Protein AF-A0A316FES3-F1 (afdb_monomer_lite)

pLDDT: mean 86.58, std 11.4, range [47.75, 96.62]

Radius of gyration: 15.79 Å; chains: 1; bounding box: 36×33×43 Å

Structure (mmCIF, N/CA/C/O backbone):
data_AF-A0A316FES3-F1
#
_entry.id   AF-A0A316FES3-F1
#
loop_
_atom_site.group_PDB
_atom_site.id
_atom_site.type_symbol
_atom_site.label_atom_id
_atom_site.label_alt_id
_atom_site.label_comp_id
_atom_site.label_asym_id
_atom_site.label_entity_id
_atom_site.label_seq_id
_atom_site.pdbx_PDB_ins_code
_atom_site.Cartn_x
_atom_site.Cartn_y
_atom_site.Cartn_z
_atom_site.occupancy
_atom_site.B_iso_or_equiv
_atom_site.auth_seq_id
_atom_site.auth_comp_id
_atom_site.auth_asym_id
_atom_site.auth_atom_id
_atom_site.pdbx_PDB_model_num
ATOM 1 N N . MET A 1 1 ? -13.849 9.134 1.649 1.00 73.31 1 MET A N 1
ATOM 2 C CA . MET A 1 1 ? -13.604 9.598 0.262 1.00 73.31 1 MET A CA 1
ATOM 3 C C . MET A 1 1 ? -12.477 10.624 0.172 1.00 73.31 1 MET A C 1
ATOM 5 O O . MET A 1 1 ? -11.536 10.356 -0.557 1.00 73.31 1 MET A O 1
ATOM 9 N N . LEU A 1 2 ? -12.491 11.729 0.935 1.00 84.81 2 LEU A N 1
ATOM 10 C CA . LEU A 1 2 ? -11.408 12.736 0.901 1.00 84.81 2 LEU A CA 1
ATOM 11 C C . LEU A 1 2 ? -10.002 12.150 1.148 1.00 84.81 2 LEU A C 1
ATOM 13 O O . LEU A 1 2 ? -9.086 12.429 0.385 1.00 84.81 2 LEU A O 1
ATOM 17 N N . GLN A 1 3 ? -9.851 11.273 2.148 1.00 86.12 3 GLN A N 1
ATOM 18 C CA . GLN A 1 3 ? -8.588 10.566 2.413 1.00 86.12 3 GLN A CA 1
ATOM 19 C C . GLN A 1 3 ? -8.075 9.797 1.187 1.00 86.12 3 GLN A C 1
ATOM 21 O O . GLN A 1 3 ? -6.898 9.885 0.867 1.00 86.12 3 GLN A O 1
ATOM 26 N N . ALA A 1 4 ? -8.950 9.087 0.467 1.00 85.69 4 ALA A N 1
ATOM 27 C CA . ALA A 1 4 ? -8.569 8.318 -0.719 1.00 85.69 4 ALA A CA 1
ATOM 28 C C . ALA A 1 4 ? -8.076 9.212 -1.862 1.00 85.69 4 ALA A C 1
ATOM 30 O O . ALA A 1 4 ? -7.098 8.879 -2.529 1.00 85.69 4 ALA A O 1
ATOM 31 N N . ILE A 1 5 ? -8.707 10.374 -2.041 1.00 89.00 5 ILE A N 1
ATOM 32 C CA . ILE A 1 5 ? -8.268 11.380 -3.014 1.00 89.00 5 ILE A CA 1
ATOM 33 C C . ILE A 1 5 ? -6.879 11.899 -2.630 1.00 89.00 5 ILE A C 1
ATOM 35 O O . ILE A 1 5 ? -5.978 11.903 -3.463 1.00 89.00 5 ILE A O 1
ATOM 39 N N . MET A 1 6 ? -6.677 12.270 -1.362 1.00 90.50 6 MET A N 1
ATOM 40 C CA . MET A 1 6 ? -5.380 12.753 -0.873 1.00 90.50 6 MET A CA 1
ATOM 41 C C . MET A 1 6 ? -4.277 11.703 -1.040 1.00 90.50 6 MET A C 1
ATOM 43 O O . MET A 1 6 ? -3.214 12.021 -1.567 1.00 90.50 6 MET A O 1
ATOM 47 N N . MET A 1 7 ? -4.543 10.450 -0.656 1.00 92.88 7 MET A N 1
ATOM 48 C CA . MET A 1 7 ? -3.611 9.334 -0.844 1.00 92.88 7 MET A CA 1
ATOM 49 C C . MET A 1 7 ? -3.236 9.162 -2.318 1.00 92.88 7 MET A C 1
ATOM 51 O O . MET A 1 7 ? -2.055 9.082 -2.642 1.00 92.88 7 MET A O 1
ATOM 55 N N . SER A 1 8 ? -4.228 9.177 -3.214 1.00 90.81 8 SER A N 1
ATOM 56 C CA . SER A 1 8 ? -4.007 9.001 -4.655 1.00 90.81 8 SER A CA 1
ATOM 57 C C . SER A 1 8 ? -3.171 10.137 -5.249 1.00 90.81 8 SER A C 1
ATOM 59 O O . SER A 1 8 ? -2.258 9.885 -6.028 1.00 90.81 8 SER A O 1
ATOM 61 N N . LEU A 1 9 ? -3.434 11.389 -4.857 1.00 92.12 9 LEU A N 1
ATOM 62 C CA . LEU A 1 9 ? -2.678 12.552 -5.336 1.00 92.12 9 LEU A CA 1
ATOM 63 C C . LEU A 1 9 ? -1.223 12.535 -4.858 1.00 92.12 9 LEU A C 1
ATOM 65 O O . LEU A 1 9 ? -0.313 12.813 -5.640 1.00 92.12 9 LEU A O 1
ATOM 69 N N . VAL A 1 10 ? -0.995 12.192 -3.588 1.00 93.00 10 VAL A N 1
ATOM 70 C CA . VAL A 1 10 ? 0.360 12.093 -3.029 1.00 93.00 10 VAL A CA 1
ATOM 71 C C . VAL A 1 10 ? 1.133 10.955 -3.691 1.00 93.00 10 VAL A C 1
ATOM 73 O O . VAL A 1 10 ? 2.277 11.162 -4.094 1.00 93.00 10 VAL A O 1
ATOM 76 N N . LEU A 1 11 ? 0.509 9.786 -3.872 1.00 93.25 11 LEU A N 1
ATOM 77 C CA . LEU A 1 11 ? 1.131 8.661 -4.573 1.00 93.25 11 LEU A CA 1
ATOM 78 C C . LEU A 1 11 ? 1.476 9.010 -6.018 1.00 93.25 11 LEU A C 1
ATOM 80 O O . LEU A 1 11 ? 2.595 8.745 -6.444 1.00 93.25 11 LEU A O 1
ATOM 84 N N . LEU A 1 12 ? 0.573 9.683 -6.734 1.00 91.69 12 LEU A N 1
ATOM 85 C CA . LEU A 1 12 ? 0.820 10.114 -8.109 1.00 91.69 12 LEU A CA 1
ATOM 86 C C . LEU A 1 12 ? 2.031 11.052 -8.181 1.00 91.69 12 LEU A C 1
ATOM 88 O O . LEU A 1 12 ? 2.872 10.920 -9.068 1.00 91.69 12 LEU A O 1
ATOM 92 N N . GLY A 1 13 ? 2.143 11.984 -7.230 1.00 88.56 13 GLY A N 1
ATOM 93 C CA . GLY A 1 13 ? 3.305 12.863 -7.109 1.00 88.56 13 GLY A CA 1
ATOM 94 C C . GLY A 1 13 ? 4.601 12.091 -6.853 1.00 88.56 13 GLY A C 1
ATOM 95 O O . GLY A 1 13 ? 5.605 12.342 -7.517 1.00 88.56 13 GLY A O 1
ATOM 96 N N . ILE A 1 14 ? 4.579 11.121 -5.934 1.00 91.12 14 ILE A N 1
ATOM 97 C CA . ILE A 1 14 ? 5.737 10.268 -5.627 1.00 91.12 14 ILE A CA 1
ATOM 98 C C . ILE A 1 14 ? 6.163 9.465 -6.858 1.00 91.12 14 ILE A C 1
ATOM 100 O O . ILE A 1 14 ? 7.349 9.448 -7.181 1.00 91.12 14 ILE A O 1
ATOM 104 N N . TYR A 1 15 ? 5.224 8.835 -7.563 1.00 90.25 15 TYR A N 1
ATOM 105 C CA . TYR A 1 15 ? 5.516 8.029 -8.748 1.00 90.25 15 TYR A CA 1
ATOM 106 C C . TYR A 1 15 ? 6.122 8.874 -9.862 1.00 90.25 15 TYR A C 1
ATOM 108 O O . TYR A 1 15 ? 7.229 8.574 -10.303 1.00 90.25 15 TYR A O 1
ATOM 116 N N . LYS A 1 16 ? 5.530 10.035 -10.168 1.00 87.44 16 LYS A N 1
ATOM 117 C CA . LYS A 1 16 ? 6.114 10.985 -11.127 1.00 87.44 16 LYS A CA 1
ATOM 118 C C . LYS A 1 16 ? 7.535 11.411 -10.759 1.00 87.44 16 LYS A C 1
ATOM 120 O O . LYS A 1 16 ? 8.385 11.514 -11.635 1.00 87.44 16 LYS A O 1
ATOM 125 N N . LEU A 1 17 ? 7.828 11.645 -9.478 1.00 86.69 17 LEU A N 1
ATOM 126 C CA . LEU A 1 17 ? 9.183 11.994 -9.026 1.00 86.69 17 LEU A CA 1
ATOM 127 C C . LEU A 1 17 ? 10.172 10.825 -9.134 1.00 86.69 17 LEU A C 1
ATOM 129 O O . LEU A 1 17 ? 11.371 11.047 -9.327 1.00 86.69 17 LEU A O 1
ATOM 133 N N . ILE A 1 18 ? 9.692 9.591 -8.978 1.00 84.75 18 ILE A N 1
ATOM 134 C CA . I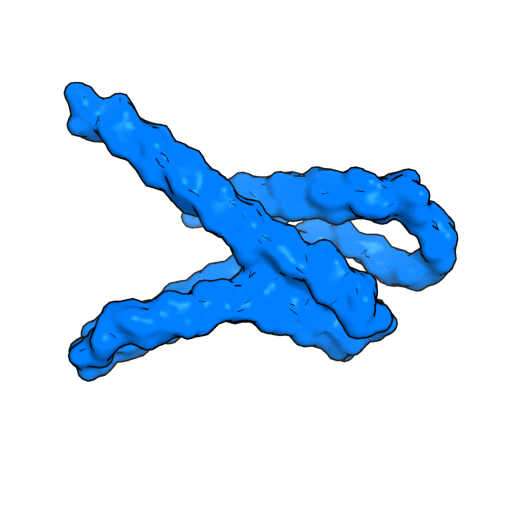LE A 1 18 ? 10.495 8.378 -9.140 1.00 84.75 18 ILE A CA 1
ATOM 135 C C . ILE A 1 18 ? 10.815 8.141 -10.621 1.00 84.75 18 ILE A C 1
ATOM 137 O O . ILE A 1 18 ? 11.980 7.876 -10.932 1.00 84.75 18 ILE A O 1
ATOM 141 N N . ASP A 1 19 ? 9.816 8.268 -11.495 1.00 77.94 19 ASP A N 1
ATOM 142 C CA . ASP A 1 19 ? 9.919 8.023 -12.939 1.00 77.94 19 ASP A CA 1
ATOM 143 C C . ASP A 1 19 ? 10.716 9.122 -13.652 1.00 77.94 19 ASP A C 1
ATOM 145 O O . ASP A 1 19 ? 11.585 8.830 -14.473 1.00 77.94 19 ASP A O 1
ATOM 149 N N . HIS A 1 20 ? 10.563 10.387 -13.240 1.00 71.44 20 HIS A N 1
ATOM 150 C CA . HIS A 1 20 ? 11.308 11.516 -13.815 1.00 71.44 20 HIS A CA 1
ATOM 151 C C . HIS A 1 20 ? 12.836 11.369 -13.708 1.00 71.44 20 HIS A C 1
ATOM 153 O O . HIS A 1 20 ? 13.580 11.944 -14.499 1.00 71.44 20 HIS A O 1
ATOM 159 N N . LYS A 1 21 ? 13.333 10.591 -12.738 1.00 59.25 21 LYS A N 1
ATOM 160 C CA . LYS A 1 21 ? 14.773 10.361 -12.549 1.00 59.25 21 LYS A CA 1
ATOM 161 C C . LYS A 1 21 ? 15.347 9.259 -13.444 1.00 59.25 21 LYS A C 1
ATOM 163 O O . LYS A 1 21 ? 16.567 9.095 -13.444 1.00 59.25 21 LYS A O 1
ATOM 168 N N . LYS A 1 22 ? 14.517 8.484 -14.150 1.00 57.41 22 LYS A N 1
ATOM 169 C CA . LYS A 1 22 ? 14.951 7.351 -14.981 1.00 57.41 22 LYS A CA 1
ATOM 170 C C . LYS A 1 22 ? 14.036 7.173 -16.201 1.00 57.41 22 LYS A C 1
ATOM 172 O O . LYS A 1 22 ? 13.204 6.275 -16.186 1.00 57.41 22 LYS A O 1
ATOM 177 N N . PRO A 1 23 ? 14.231 7.951 -17.278 1.00 52.16 23 PRO A N 1
ATOM 178 C CA . PRO A 1 23 ? 13.537 7.732 -18.549 1.00 52.16 23 PRO A CA 1
ATOM 179 C C . PRO A 1 23 ? 14.088 6.521 -19.329 1.00 52.16 23 PRO A C 1
ATOM 181 O O . PRO A 1 23 ? 13.862 6.398 -20.528 1.00 52.16 23 PRO A O 1
ATOM 184 N N . GLU A 1 24 ? 14.864 5.646 -18.685 1.00 47.75 24 GLU A N 1
ATOM 185 C CA . GLU A 1 24 ? 15.398 4.457 -19.334 1.00 47.75 24 GLU A CA 1
ATOM 186 C C . GLU A 1 24 ? 14.368 3.331 -19.269 1.00 47.75 24 GLU A C 1
ATOM 188 O O . GLU A 1 24 ? 14.031 2.857 -18.184 1.00 47.75 24 GLU A O 1
ATOM 193 N N . SER A 1 25 ? 13.983 2.880 -20.463 1.00 48.62 25 SER A N 1
ATOM 194 C CA . SER A 1 25 ? 13.172 1.711 -20.823 1.00 48.62 25 SER A CA 1
ATOM 195 C C . SER A 1 25 ? 11.657 1.909 -20.897 1.00 48.62 25 SER A C 1
ATOM 197 O O . SER A 1 25 ? 11.068 2.651 -20.121 1.00 48.62 25 SER A O 1
ATOM 199 N N . ASP A 1 26 ? 11.086 1.212 -21.883 1.00 51.38 26 ASP A N 1
ATOM 200 C CA . ASP A 1 26 ? 9.687 0.988 -22.301 1.00 51.38 26 ASP A CA 1
ATOM 201 C C . ASP A 1 26 ? 8.694 0.585 -21.186 1.00 51.38 26 ASP A C 1
ATOM 203 O O . ASP A 1 26 ? 7.646 -0.008 -21.439 1.00 51.38 26 ASP A O 1
ATOM 207 N N . ASP A 1 27 ? 9.017 0.857 -19.927 1.00 55.41 27 ASP A N 1
ATOM 208 C CA . ASP A 1 27 ? 8.177 0.517 -18.800 1.00 55.41 27 ASP A CA 1
ATOM 209 C C . ASP A 1 27 ? 6.886 1.344 -18.857 1.00 55.41 27 ASP A C 1
ATOM 211 O O . ASP A 1 27 ? 6.922 2.575 -18.851 1.00 55.41 27 ASP A O 1
ATOM 215 N N . ALA A 1 28 ? 5.741 0.657 -18.876 1.00 59.78 28 ALA A N 1
ATOM 216 C CA . ALA A 1 28 ? 4.420 1.273 -18.848 1.00 59.78 28 ALA A CA 1
ATOM 217 C C . ALA A 1 28 ? 4.337 2.314 -17.721 1.00 59.78 28 ALA A C 1
ATOM 219 O O . ALA A 1 28 ? 4.461 1.957 -16.550 1.00 59.78 28 ALA A O 1
ATOM 220 N N . ASP A 1 29 ? 4.170 3.586 -18.080 1.00 71.75 29 ASP A N 1
ATOM 221 C CA . ASP A 1 29 ? 4.126 4.710 -17.142 1.00 71.75 29 ASP A CA 1
ATOM 222 C C . ASP A 1 29 ? 2.989 4.497 -16.127 1.00 71.75 29 ASP A C 1
ATOM 224 O O . ASP A 1 29 ? 1.892 4.061 -16.502 1.00 71.75 29 ASP A O 1
ATOM 228 N N . ILE A 1 30 ? 3.228 4.760 -14.836 1.00 80.12 30 ILE A N 1
ATOM 229 C CA . ILE A 1 30 ? 2.162 4.618 -13.837 1.00 80.12 30 ILE A CA 1
ATOM 230 C C . ILE A 1 30 ? 1.201 5.787 -14.007 1.00 80.12 30 ILE A C 1
ATOM 232 O O . ILE A 1 30 ? 1.417 6.898 -13.513 1.00 80.12 30 ILE A O 1
ATOM 236 N N . ASP A 1 31 ? 0.109 5.516 -14.710 1.00 83.56 31 ASP A N 1
ATOM 237 C CA . ASP A 1 31 ? -0.919 6.507 -14.936 1.00 83.56 31 ASP A CA 1
ATOM 238 C C . ASP A 1 31 ? -1.731 6.797 -13.659 1.00 83.56 31 ASP A C 1
ATOM 240 O O . ASP A 1 31 ? -1.616 6.178 -12.586 1.00 83.56 31 ASP A O 1
ATOM 244 N N . TRP A 1 32 ? -2.574 7.817 -13.762 1.00 85.31 32 TRP A N 1
ATOM 245 C CA . TRP A 1 32 ? -3.393 8.239 -12.637 1.00 85.31 32 TRP A CA 1
ATOM 246 C C . TRP A 1 32 ? -4.462 7.198 -12.265 1.00 85.31 32 TRP A C 1
ATOM 248 O O . TRP A 1 32 ? -4.814 7.099 -11.089 1.00 85.31 32 TRP A O 1
ATOM 258 N N . TRP A 1 33 ? -4.949 6.399 -13.221 1.00 87.19 33 TRP A N 1
ATOM 259 C CA . TRP A 1 33 ? -5.955 5.363 -12.983 1.00 87.19 33 TRP A CA 1
ATOM 260 C C . TRP A 1 33 ? -5.382 4.190 -12.190 1.00 87.19 33 TRP A C 1
ATOM 262 O O . TRP A 1 33 ? -6.015 3.718 -11.240 1.00 87.19 33 TRP A O 1
ATOM 272 N N . VAL A 1 34 ? -4.167 3.757 -12.525 1.00 89.25 34 VAL A N 1
ATOM 273 C CA . VAL A 1 34 ? -3.402 2.747 -11.788 1.00 89.25 34 VAL A CA 1
ATOM 274 C C . VAL A 1 34 ? -3.162 3.235 -10.362 1.00 89.25 34 VAL A C 1
ATOM 276 O O . VAL A 1 34 ? -3.460 2.524 -9.402 1.00 89.25 34 VAL A O 1
ATOM 279 N N . THR A 1 35 ? -2.739 4.492 -10.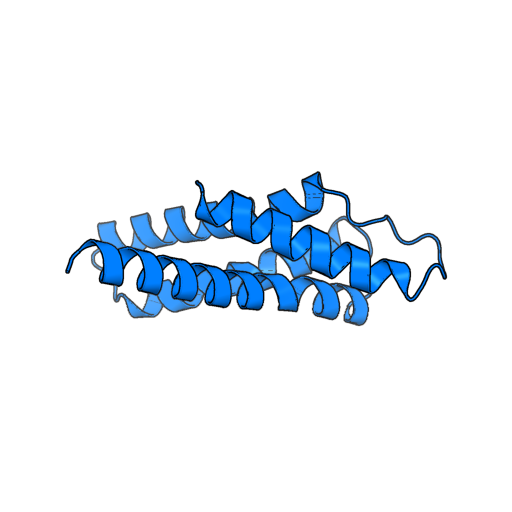206 1.00 90.81 35 THR A N 1
ATOM 280 C CA . THR A 1 35 ? -2.511 5.091 -8.882 1.00 90.81 35 THR A CA 1
ATOM 281 C C . THR A 1 35 ? -3.781 5.114 -8.027 1.00 90.81 35 THR A C 1
ATOM 283 O O . THR A 1 35 ? -3.755 4.743 -6.854 1.00 90.81 35 THR A O 1
ATOM 286 N N . VAL A 1 36 ? -4.916 5.515 -8.605 1.00 91.12 36 VAL A N 1
ATOM 287 C CA . VAL A 1 36 ? -6.213 5.505 -7.911 1.00 91.12 36 VAL A CA 1
ATOM 288 C C . VAL A 1 36 ? -6.623 4.078 -7.541 1.00 91.12 36 VAL A C 1
ATOM 290 O O . VAL A 1 36 ? -7.118 3.842 -6.436 1.00 91.12 36 VAL A O 1
ATOM 293 N N . SER A 1 37 ? -6.370 3.108 -8.419 1.00 91.62 37 SER A N 1
ATOM 294 C CA . SER A 1 37 ? -6.669 1.693 -8.173 1.00 91.62 37 SER A CA 1
ATOM 295 C C . SER A 1 37 ? -5.851 1.125 -7.011 1.00 91.62 37 SER A C 1
ATOM 297 O O . SER A 1 37 ? -6.395 0.385 -6.190 1.00 91.62 37 SER A O 1
ATOM 299 N N . PHE A 1 38 ? -4.585 1.536 -6.868 1.00 94.44 38 PHE A N 1
ATOM 300 C CA . PHE A 1 38 ? -3.727 1.163 -5.735 1.00 94.44 38 PHE A CA 1
ATOM 301 C C . PHE A 1 38 ? -4.237 1.664 -4.389 1.00 94.44 38 PHE A C 1
ATOM 303 O O . PHE A 1 38 ? -3.849 1.124 -3.359 1.00 94.44 38 PHE A O 1
ATOM 310 N N . VAL A 1 39 ? -5.113 2.665 -4.376 1.00 93.81 39 VAL A N 1
ATOM 311 C CA . VAL A 1 39 ? -5.740 3.160 -3.150 1.00 93.81 39 VAL A CA 1
ATOM 312 C C . VAL A 1 39 ? -7.116 2.535 -2.958 1.00 93.81 39 VAL A C 1
ATOM 314 O O . VAL A 1 39 ? -7.410 2.003 -1.889 1.00 93.81 39 VAL A O 1
ATOM 317 N N . LEU A 1 40 ? -7.966 2.581 -3.985 1.00 93.56 40 LEU A N 1
ATOM 318 C CA . LEU A 1 40 ? -9.363 2.173 -3.865 1.00 93.56 40 LEU A CA 1
ATOM 319 C C . LEU A 1 40 ? -9.532 0.665 -3.699 1.00 93.56 40 LEU A C 1
ATOM 321 O O . LEU A 1 40 ? -10.360 0.253 -2.888 1.00 93.56 40 LEU A O 1
ATOM 325 N N . ALA A 1 41 ? -8.765 -0.157 -4.421 1.00 94.38 41 ALA A N 1
ATOM 326 C CA . ALA A 1 41 ? -8.921 -1.606 -4.336 1.00 94.38 41 ALA A CA 1
ATOM 327 C C . ALA A 1 41 ? -8.545 -2.147 -2.942 1.00 94.38 41 ALA A C 1
ATOM 329 O O . ALA A 1 41 ? -9.380 -2.829 -2.341 1.00 94.38 41 ALA A O 1
ATOM 330 N N . PRO A 1 42 ? -7.380 -1.798 -2.350 1.00 94.25 42 PRO A N 1
ATOM 331 C CA . PRO A 1 42 ? -7.095 -2.162 -0.963 1.00 94.25 42 PRO A CA 1
ATOM 332 C C . PRO A 1 42 ? -8.107 -1.582 0.017 1.00 94.25 42 PRO A C 1
ATOM 334 O O . PRO A 1 42 ? -8.579 -2.305 0.886 1.00 94.25 42 PRO A O 1
ATOM 337 N N . MET A 1 43 ? -8.483 -0.307 -0.133 1.00 92.50 43 MET A N 1
ATOM 338 C CA . MET A 1 43 ? -9.438 0.346 0.765 1.00 92.50 43 MET A CA 1
ATOM 339 C C . MET A 1 43 ? -10.781 -0.387 0.793 1.00 92.50 43 MET A C 1
ATOM 341 O O . MET A 1 43 ? -11.339 -0.619 1.865 1.00 92.50 43 MET A O 1
ATOM 345 N N . PHE A 1 44 ? -11.291 -0.773 -0.376 1.00 93.69 44 PHE A N 1
ATOM 346 C CA . PHE A 1 44 ? -12.533 -1.523 -0.492 1.00 93.69 44 PHE A CA 1
ATOM 347 C C . PHE A 1 44 ? -12.421 -2.907 0.155 1.00 93.69 44 PHE A C 1
ATOM 349 O O . PHE A 1 44 ? -13.296 -3.296 0.926 1.00 93.69 44 PHE A O 1
ATOM 356 N N . LEU A 1 45 ? -11.330 -3.636 -0.092 1.00 94.25 45 LEU A N 1
ATOM 357 C CA . LEU A 1 45 ? -11.121 -4.956 0.506 1.00 94.25 45 LEU A CA 1
ATOM 358 C C . LEU A 1 45 ? -10.949 -4.888 2.027 1.00 94.25 45 LEU A C 1
ATOM 360 O O . LEU A 1 45 ? -11.543 -5.692 2.739 1.00 94.25 45 LEU A O 1
ATOM 364 N N . VAL A 1 46 ? -10.202 -3.907 2.535 1.00 92.31 46 VAL A N 1
ATOM 365 C CA . VAL A 1 46 ? -10.065 -3.656 3.977 1.00 92.31 46 VAL A CA 1
ATOM 366 C C . VAL A 1 46 ? -11.427 -3.353 4.592 1.00 92.31 46 VAL A C 1
ATOM 368 O O . VAL A 1 46 ? -11.765 -3.925 5.625 1.00 92.31 46 VAL A O 1
ATOM 371 N N . PHE A 1 47 ? -12.245 -2.522 3.942 1.00 91.00 47 PHE A N 1
ATOM 372 C CA . PHE A 1 47 ? -13.605 -2.233 4.397 1.00 91.00 47 PHE A CA 1
ATOM 373 C C . PHE A 1 47 ? -14.488 -3.492 4.443 1.00 91.00 47 PHE A C 1
ATOM 375 O O . PHE A 1 47 ? -15.178 -3.723 5.440 1.00 91.00 47 PHE A O 1
ATOM 382 N N . MET A 1 48 ? -14.440 -4.330 3.404 1.00 93.69 48 MET A N 1
ATOM 383 C CA . MET A 1 48 ? -15.182 -5.594 3.350 1.00 93.69 48 MET A CA 1
ATOM 384 C C . MET A 1 48 ? -14.737 -6.554 4.458 1.00 93.69 48 MET A C 1
ATOM 386 O O . MET A 1 48 ? -15.573 -7.056 5.208 1.00 93.69 48 MET A O 1
ATOM 390 N N . ILE A 1 49 ? -13.426 -6.759 4.616 1.00 92.81 49 ILE A N 1
ATOM 391 C CA . ILE A 1 49 ? -12.860 -7.630 5.655 1.00 92.81 49 ILE A CA 1
ATOM 392 C C . ILE A 1 49 ? -13.215 -7.105 7.048 1.00 92.81 49 ILE A C 1
ATOM 394 O O . ILE A 1 49 ? -13.666 -7.876 7.891 1.00 92.81 49 ILE A O 1
ATOM 398 N N . GLY A 1 50 ? -13.083 -5.798 7.286 1.00 89.94 50 GLY A N 1
ATOM 399 C CA . GLY A 1 50 ? -13.456 -5.175 8.557 1.00 89.94 50 GLY A CA 1
ATOM 400 C C . GLY A 1 50 ? -14.933 -5.356 8.890 1.00 89.94 50 GLY A C 1
ATOM 401 O O . GLY A 1 50 ? -15.272 -5.702 10.021 1.00 89.94 50 GLY A O 1
ATOM 402 N N . SER A 1 51 ? -15.807 -5.210 7.892 1.00 90.56 51 SER A N 1
ATOM 403 C CA . SER A 1 51 ? -17.246 -5.447 8.051 1.00 90.56 51 SER A CA 1
ATOM 404 C C . SER A 1 51 ? -17.538 -6.906 8.413 1.00 90.56 51 SER A C 1
ATOM 406 O O . SER A 1 51 ? -18.318 -7.166 9.328 1.00 90.56 51 SER A O 1
ATOM 408 N N . MET A 1 52 ? -16.869 -7.864 7.761 1.00 91.75 52 MET A N 1
ATOM 409 C CA . MET A 1 52 ? -17.012 -9.292 8.067 1.00 91.75 52 MET A CA 1
ATOM 410 C C . MET A 1 52 ? -16.510 -9.632 9.476 1.00 91.75 52 MET A C 1
ATOM 412 O O . MET A 1 52 ? -17.243 -10.264 10.234 1.00 91.75 52 MET A O 1
ATOM 416 N N . ILE A 1 53 ? -15.313 -9.169 9.856 1.00 90.88 53 ILE A N 1
ATOM 417 C CA . ILE A 1 53 ? -14.726 -9.369 11.195 1.00 90.88 53 ILE A CA 1
ATOM 418 C C . ILE A 1 53 ? -15.663 -8.823 12.275 1.00 90.88 53 ILE A C 1
ATOM 420 O O . ILE A 1 53 ? -15.969 -9.531 13.235 1.00 90.88 53 ILE A O 1
ATOM 424 N N . SER A 1 54 ? -16.164 -7.597 12.088 1.00 88.69 54 SER A N 1
ATOM 425 C CA . SER A 1 54 ? -17.095 -6.965 13.024 1.00 88.69 54 SER A CA 1
ATOM 426 C C . SER A 1 54 ? -18.408 -7.743 13.129 1.00 88.69 54 SER A C 1
ATOM 428 O O . SER A 1 54 ? -18.871 -8.000 14.239 1.00 88.69 54 SER A O 1
ATOM 430 N N . SER A 1 55 ? -18.973 -8.188 12.001 1.00 90.75 55 SER A N 1
ATOM 431 C CA . SER A 1 55 ? -20.220 -8.967 11.987 1.00 90.75 55 SER A CA 1
ATOM 432 C C . SER A 1 55 ? -20.084 -10.350 12.633 1.00 90.75 55 SER A C 1
ATOM 434 O O . SER A 1 55 ? -21.039 -10.854 13.217 1.00 90.75 55 SER A O 1
ATOM 436 N N . ALA A 1 56 ? -18.895 -10.950 12.559 1.00 92.06 56 ALA A N 1
ATOM 437 C CA . ALA A 1 56 ? -18.599 -12.265 13.114 1.00 92.06 56 ALA A CA 1
ATOM 438 C C . ALA A 1 56 ? -18.138 -12.216 14.584 1.00 92.06 56 ALA A C 1
ATOM 440 O O . ALA A 1 56 ? -17.883 -13.267 15.169 1.00 92.06 56 ALA A O 1
ATOM 441 N N . GLY A 1 57 ? -18.010 -11.023 15.183 1.00 89.94 57 GLY A N 1
ATOM 442 C CA . GLY A 1 57 ? -17.523 -10.860 16.558 1.00 89.94 57 GLY A CA 1
ATOM 443 C C . GLY A 1 57 ? -16.070 -11.309 16.748 1.00 89.94 57 GLY A C 1
ATOM 444 O O . GLY A 1 57 ? -15.700 -11.768 17.827 1.00 89.94 57 GLY A O 1
ATOM 445 N N . LEU A 1 58 ? -15.260 -11.231 15.690 1.00 89.31 58 LEU A N 1
ATOM 446 C CA . LEU A 1 58 ? -13.867 -11.666 15.703 1.00 89.31 58 LEU A CA 1
ATOM 447 C C . LEU A 1 58 ? -12.935 -10.602 16.303 1.00 89.31 58 LEU A C 1
ATOM 449 O O . LEU A 1 58 ? -13.267 -9.421 16.392 1.00 89.31 58 LEU A O 1
ATOM 453 N N . ALA A 1 59 ? -11.742 -11.047 16.699 1.00 87.31 59 ALA A N 1
ATOM 454 C CA . ALA A 1 59 ? -10.714 -10.212 17.311 1.00 87.31 59 ALA A CA 1
ATOM 455 C C . ALA A 1 59 ? -10.266 -9.069 16.376 1.00 87.31 59 ALA A C 1
ATOM 457 O O . ALA A 1 59 ? -10.027 -9.284 15.183 1.00 87.31 59 ALA A O 1
ATOM 458 N N . VAL A 1 60 ? -10.131 -7.856 16.921 1.00 79.75 60 VAL A N 1
ATOM 459 C CA . VAL A 1 60 ? -9.800 -6.633 16.161 1.00 79.75 60 VAL A CA 1
ATOM 460 C C . VAL A 1 60 ? -8.394 -6.709 15.562 1.00 79.75 60 VAL A C 1
ATOM 462 O O . VAL A 1 60 ? -8.126 -6.125 14.518 1.00 79.75 60 VAL A O 1
ATOM 465 N N . GLU A 1 61 ? -7.500 -7.493 16.153 1.00 86.94 61 GLU A N 1
ATOM 466 C CA . GLU A 1 61 ? -6.144 -7.738 15.666 1.00 86.94 61 GLU A CA 1
ATOM 467 C C . GLU A 1 61 ? -6.140 -8.365 14.265 1.00 86.94 61 GLU A C 1
ATOM 469 O O . GLU A 1 61 ? -5.226 -8.116 13.479 1.00 86.94 61 GLU A O 1
ATOM 474 N N . LEU A 1 62 ? -7.189 -9.112 13.897 1.00 81.31 62 LEU A N 1
ATOM 475 C CA . LEU A 1 62 ? -7.343 -9.648 12.541 1.00 81.31 62 LEU A CA 1
ATOM 476 C C . LEU A 1 62 ? -7.557 -8.539 11.502 1.00 81.31 62 LEU A C 1
ATOM 478 O O . LEU A 1 62 ? -7.217 -8.720 10.333 1.00 81.31 62 LEU A O 1
ATOM 482 N N . PHE A 1 63 ? -8.053 -7.370 11.915 1.00 81.81 63 PHE A N 1
ATOM 483 C CA . PHE A 1 63 ? -8.178 -6.205 11.042 1.00 81.81 63 PHE A CA 1
ATOM 484 C C . PHE A 1 63 ? -6.809 -5.631 10.657 1.00 81.81 63 PHE A C 1
ATOM 486 O O . PHE A 1 63 ? -6.637 -5.156 9.535 1.00 81.81 63 PHE A O 1
ATOM 493 N N . LEU A 1 64 ? -5.798 -5.745 11.528 1.00 84.88 64 LEU A N 1
ATOM 494 C CA . LEU A 1 64 ? -4.433 -5.292 11.228 1.00 84.88 64 LEU A CA 1
ATOM 495 C C . LEU A 1 64 ? -3.826 -6.064 10.051 1.00 84.88 64 LEU A C 1
ATOM 497 O O . LEU A 1 64 ? -3.111 -5.485 9.235 1.00 84.88 64 LEU A O 1
ATOM 501 N N . LEU A 1 65 ? -4.163 -7.350 9.907 1.00 88.44 65 LEU A N 1
ATOM 502 C CA . LEU A 1 65 ? -3.732 -8.150 8.758 1.00 88.44 65 LEU A CA 1
ATOM 503 C C . LEU A 1 65 ? -4.318 -7.623 7.445 1.00 88.44 65 LEU A C 1
ATOM 505 O O . LEU A 1 65 ? -3.637 -7.667 6.420 1.00 88.44 65 LEU A O 1
ATOM 509 N N . ALA A 1 66 ? -5.534 -7.069 7.462 1.00 90.19 66 ALA A N 1
ATOM 510 C CA . ALA A 1 66 ? -6.159 -6.509 6.268 1.00 90.19 66 ALA A CA 1
ATOM 511 C C . ALA A 1 66 ? -5.366 -5.314 5.714 1.00 90.19 66 ALA A C 1
ATOM 513 O O . ALA A 1 66 ? -5.279 -5.155 4.499 1.00 90.19 66 ALA A O 1
ATOM 514 N N . TYR A 1 67 ? -4.702 -4.520 6.562 1.00 89.75 67 TYR A N 1
ATOM 515 C CA . TYR A 1 67 ? -3.871 -3.400 6.099 1.00 89.75 67 TYR A CA 1
ATOM 516 C C . TYR A 1 67 ? -2.676 -3.838 5.244 1.00 89.75 67 TYR A C 1
ATOM 518 O O . TYR A 1 67 ? -2.203 -3.052 4.423 1.00 89.75 67 TYR A O 1
ATOM 526 N N . SER A 1 68 ? -2.224 -5.094 5.349 1.00 93.38 68 SER A N 1
ATOM 527 C CA . SER A 1 68 ? -1.188 -5.626 4.452 1.00 93.38 68 SER A CA 1
ATOM 528 C C . SER A 1 68 ? -1.609 -5.598 2.974 1.00 93.38 68 SER A C 1
ATOM 530 O O . SER A 1 68 ? -0.754 -5.541 2.087 1.00 93.38 68 SER A O 1
ATOM 532 N N . LEU A 1 69 ? -2.917 -5.540 2.685 1.00 95.00 69 LEU A N 1
ATOM 533 C CA . LEU A 1 69 ? -3.451 -5.409 1.329 1.00 95.00 69 LEU A CA 1
ATOM 534 C C . LEU A 1 69 ? -3.028 -4.110 0.643 1.00 95.00 69 LEU A C 1
ATOM 536 O O . LEU A 1 69 ? -2.878 -4.111 -0.578 1.00 95.00 69 LEU A O 1
ATOM 540 N N . TYR A 1 70 ? -2.769 -3.037 1.399 1.00 94.50 70 TYR A N 1
ATOM 541 C CA . TYR A 1 70 ? -2.218 -1.801 0.835 1.00 94.50 70 TYR A CA 1
ATOM 542 C C . TYR A 1 70 ? -0.833 -2.010 0.222 1.00 94.50 70 TYR A C 1
ATOM 544 O O . TYR A 1 70 ? -0.440 -1.233 -0.634 1.00 94.50 70 TYR A O 1
ATOM 552 N N . PHE A 1 71 ? -0.104 -3.059 0.606 1.00 96.50 71 PHE A N 1
ATOM 553 C CA . PHE A 1 71 ? 1.131 -3.460 -0.061 1.00 96.50 71 PHE A CA 1
ATOM 554 C C . PHE A 1 71 ? 0.890 -4.550 -1.112 1.00 96.50 71 PHE A C 1
ATOM 556 O O . PHE A 1 71 ? 1.323 -4.417 -2.258 1.00 96.50 71 PHE A O 1
ATOM 563 N N . PHE A 1 72 ? 0.194 -5.630 -0.737 1.00 96.19 72 PHE A N 1
ATOM 564 C CA . PHE A 1 72 ? 0.067 -6.812 -1.592 1.00 96.19 72 PHE A CA 1
ATOM 565 C C . PHE A 1 72 ? -0.681 -6.538 -2.893 1.00 96.19 72 PHE A C 1
ATOM 567 O O . PHE A 1 72 ? -0.248 -7.009 -3.939 1.00 96.19 72 PHE A O 1
ATOM 574 N N . ILE A 1 73 ? -1.775 -5.776 -2.860 1.00 95.94 73 ILE A N 1
ATOM 575 C CA . ILE A 1 73 ? -2.578 -5.531 -4.063 1.00 95.94 73 ILE A CA 1
ATOM 576 C C . ILE A 1 73 ? -1.793 -4.703 -5.095 1.00 95.94 73 ILE A C 1
ATOM 578 O O . ILE A 1 73 ? -1.677 -5.178 -6.224 1.00 95.94 73 ILE A O 1
ATOM 582 N N . PRO A 1 74 ? -1.179 -3.547 -4.758 1.00 95.44 74 PRO A N 1
ATOM 583 C CA . PRO A 1 74 ? -0.309 -2.842 -5.702 1.00 95.44 74 PRO A CA 1
ATOM 584 C C . PRO A 1 74 ? 0.858 -3.700 -6.192 1.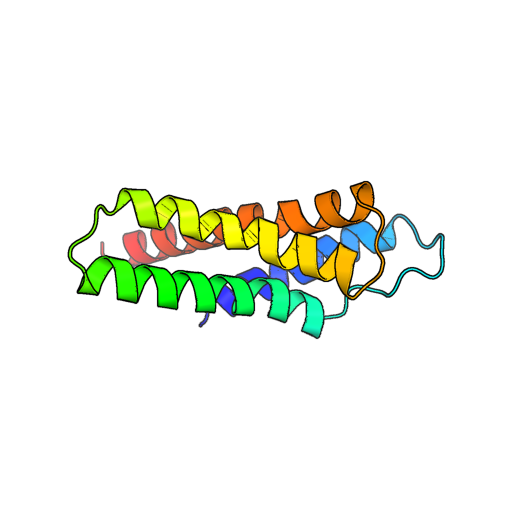00 95.44 74 PRO A C 1
ATOM 586 O O . PRO A 1 74 ? 1.167 -3.698 -7.378 1.00 95.44 74 PRO A O 1
ATOM 589 N N . PHE A 1 75 ? 1.489 -4.471 -5.302 1.00 96.62 75 PHE A N 1
ATOM 590 C CA . PHE A 1 75 ? 2.609 -5.335 -5.673 1.00 96.62 75 PHE A CA 1
ATOM 591 C C . PHE A 1 75 ? 2.206 -6.396 -6.707 1.00 96.62 75 PHE A C 1
ATOM 593 O O . PHE A 1 75 ? 2.887 -6.559 -7.722 1.00 96.62 75 PHE A O 1
ATOM 600 N N . LEU A 1 76 ? 1.088 -7.087 -6.467 1.00 95.38 76 LEU A N 1
ATOM 601 C CA . LEU A 1 76 ? 0.553 -8.110 -7.364 1.00 95.38 76 LEU A CA 1
ATOM 602 C C . LEU A 1 76 ? 0.045 -7.513 -8.679 1.00 95.38 76 LEU A C 1
ATOM 604 O O . LEU A 1 76 ? 0.229 -8.118 -9.730 1.00 95.38 76 LEU A O 1
ATOM 608 N N . TYR A 1 77 ? -0.543 -6.317 -8.639 1.00 93.81 77 TYR A N 1
ATOM 609 C CA . TYR A 1 77 ? -0.951 -5.602 -9.845 1.00 93.81 77 TYR A CA 1
ATOM 610 C C . TYR A 1 77 ? 0.262 -5.276 -10.723 1.00 93.81 77 TYR A C 1
ATOM 612 O O . TYR A 1 77 ? 0.268 -5.579 -11.912 1.00 93.81 77 TYR A O 1
ATOM 620 N N . LEU A 1 78 ? 1.320 -4.716 -10.133 1.00 92.81 78 LEU A N 1
ATOM 621 C CA . LEU A 1 78 ? 2.526 -4.331 -10.867 1.00 92.81 78 LEU A CA 1
ATOM 622 C C . LEU A 1 78 ? 3.230 -5.541 -11.493 1.00 92.81 78 LEU A C 1
ATOM 624 O O . LEU A 1 78 ? 3.639 -5.474 -12.647 1.00 92.81 78 LEU A O 1
ATOM 628 N N . ILE A 1 79 ? 3.352 -6.652 -10.759 1.00 93.38 79 ILE A N 1
ATOM 629 C CA . ILE A 1 79 ? 4.032 -7.849 -11.275 1.00 93.38 79 ILE A CA 1
ATOM 630 C C . ILE A 1 79 ? 3.173 -8.655 -12.257 1.00 93.38 79 ILE A C 1
ATOM 632 O O . ILE A 1 79 ? 3.720 -9.266 -13.164 1.00 93.38 79 ILE A O 1
ATOM 636 N N . GLY A 1 80 ? 1.853 -8.697 -12.060 1.00 90.56 80 GLY A N 1
ATOM 637 C CA . GLY A 1 80 ? 0.962 -9.581 -12.813 1.00 90.56 80 GLY A CA 1
ATOM 638 C C . GLY A 1 80 ? 0.259 -8.923 -13.996 1.00 90.56 80 GLY A C 1
ATOM 639 O O . GLY A 1 80 ? -0.114 -9.627 -14.927 1.00 90.56 80 GLY A O 1
ATOM 640 N N . LEU A 1 81 ? 0.038 -7.605 -13.955 1.00 89.81 81 LEU A N 1
ATOM 641 C CA . LEU A 1 81 ? -0.688 -6.874 -15.003 1.00 89.81 81 LEU A CA 1
ATOM 642 C C . LEU A 1 81 ? 0.182 -5.870 -15.758 1.00 89.81 81 LEU A C 1
ATOM 644 O O . LEU A 1 81 ? -0.139 -5.549 -16.896 1.00 89.81 81 LEU A O 1
ATOM 648 N N . MET A 1 82 ? 1.250 -5.361 -15.139 1.00 87.00 82 MET A N 1
ATOM 649 C CA . MET A 1 82 ? 2.166 -4.402 -15.773 1.00 87.00 82 MET A CA 1
ATOM 650 C C . MET A 1 82 ? 3.535 -5.005 -16.111 1.00 87.00 82 MET A C 1
ATOM 652 O O . MET A 1 82 ? 4.402 -4.281 -16.587 1.00 87.00 82 MET A O 1
ATOM 656 N N . ASP A 1 83 ? 3.743 -6.300 -15.847 1.00 87.31 83 ASP A N 1
ATOM 657 C CA . ASP A 1 83 ? 4.995 -7.029 -16.098 1.00 87.31 83 ASP A CA 1
ATOM 658 C C . ASP A 1 83 ? 6.252 -6.373 -15.491 1.00 87.31 83 ASP A C 1
ATOM 660 O O . ASP A 1 83 ? 7.378 -6.526 -15.973 1.00 87.31 83 ASP A O 1
ATOM 664 N N . TYR A 1 84 ? 6.095 -5.649 -14.380 1.00 87.69 84 TYR A N 1
ATOM 665 C CA . TYR A 1 84 ? 7.227 -5.036 -13.692 1.00 87.69 84 TYR A CA 1
ATOM 666 C C . TYR A 1 84 ? 8.097 -6.090 -13.001 1.00 87.69 84 TYR A C 1
ATOM 668 O O . TYR A 1 84 ? 7.613 -7.019 -12.349 1.00 87.69 84 TYR A O 1
ATOM 676 N N . SER A 1 85 ? 9.418 -5.882 -13.030 1.00 90.94 85 SER A N 1
ATOM 677 C CA . SER A 1 85 ? 10.345 -6.697 -12.235 1.00 90.94 85 SER A CA 1
ATOM 678 C C . SER A 1 85 ? 10.015 -6.633 -10.738 1.00 90.94 85 SER A C 1
ATOM 680 O O . SER A 1 85 ? 9.661 -5.575 -10.219 1.00 90.94 85 SER A O 1
ATOM 682 N N . VAL A 1 86 ? 10.240 -7.729 -10.003 1.00 92.44 86 VAL A N 1
ATOM 683 C CA . VAL A 1 86 ? 10.000 -7.825 -8.544 1.00 92.44 86 VAL A CA 1
ATOM 684 C C . VAL A 1 86 ? 10.565 -6.623 -7.779 1.00 92.44 86 VAL A C 1
ATOM 686 O O . VAL A 1 86 ? 9.897 -6.043 -6.923 1.00 92.44 86 VAL A O 1
ATOM 689 N N . LYS A 1 87 ? 11.797 -6.216 -8.110 1.00 91.81 87 LYS A N 1
ATOM 690 C CA . LYS A 1 87 ? 12.475 -5.078 -7.477 1.00 91.81 87 LYS A CA 1
ATOM 691 C C . LYS A 1 87 ? 11.751 -3.760 -7.752 1.00 91.81 87 LYS A C 1
ATOM 693 O O . LYS A 1 87 ? 11.640 -2.932 -6.846 1.00 91.81 87 LYS A O 1
ATOM 698 N N . LYS A 1 88 ? 11.282 -3.558 -8.987 1.00 89.00 88 LYS A N 1
ATOM 699 C CA . LYS A 1 88 ? 10.509 -2.375 -9.366 1.00 89.00 88 LYS A CA 1
ATOM 700 C C . LYS A 1 88 ? 9.155 -2.410 -8.657 1.00 89.00 88 LYS A C 1
ATOM 702 O O . LYS A 1 88 ? 8.875 -1.491 -7.898 1.00 89.00 88 LYS A O 1
ATOM 707 N N . SER A 1 89 ? 8.398 -3.500 -8.758 1.00 92.94 89 SER A N 1
ATOM 708 C CA . SER A 1 89 ? 7.093 -3.668 -8.100 1.00 92.94 89 SER A CA 1
ATOM 709 C C . SER A 1 89 ? 7.149 -3.390 -6.599 1.00 92.94 89 SER A C 1
ATOM 711 O O . SER A 1 89 ? 6.346 -2.615 -6.086 1.00 92.94 89 SER A O 1
ATOM 713 N N . PHE A 1 90 ? 8.154 -3.925 -5.898 1.00 94.81 90 PHE A N 1
ATOM 714 C CA . PHE A 1 90 ? 8.356 -3.659 -4.471 1.00 94.81 90 PHE A CA 1
ATOM 715 C C . PHE A 1 90 ? 8.567 -2.165 -4.188 1.00 94.81 90 PHE A C 1
ATOM 717 O O . PHE A 1 90 ? 7.966 -1.609 -3.269 1.00 94.81 90 PHE A O 1
ATOM 724 N N . LYS A 1 91 ? 9.400 -1.501 -5.001 1.00 91.75 91 LYS A N 1
ATOM 725 C CA . LYS A 1 91 ? 9.724 -0.079 -4.851 1.00 91.75 91 LYS A CA 1
ATOM 726 C C . LYS A 1 91 ? 8.494 0.821 -4.976 1.00 91.75 91 LYS A C 1
ATOM 728 O O . LYS A 1 91 ? 8.442 1.810 -4.258 1.00 91.75 91 LYS A O 1
ATOM 733 N N . TYR A 1 92 ? 7.537 0.526 -5.858 1.00 91.69 92 TYR A N 1
ATOM 734 C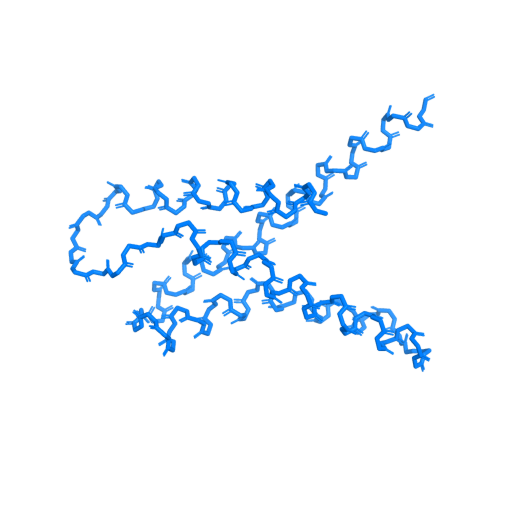 CA . TYR A 1 92 ? 6.313 1.337 -5.981 1.00 91.69 92 TYR A CA 1
ATOM 735 C C . TYR A 1 92 ? 5.251 0.931 -4.960 1.00 91.69 92 TYR A C 1
ATOM 737 O O . TYR A 1 92 ? 4.620 1.804 -4.360 1.00 91.69 92 TYR A O 1
ATOM 745 N N . ALA A 1 93 ? 5.090 -0.372 -4.715 1.00 95.19 93 ALA A N 1
ATOM 746 C CA . ALA A 1 93 ? 4.089 -0.891 -3.791 1.00 95.19 93 ALA A CA 1
ATOM 747 C C . ALA A 1 93 ? 4.332 -0.451 -2.343 1.00 95.19 93 ALA A C 1
ATOM 749 O O . ALA A 1 93 ? 3.372 -0.169 -1.636 1.00 95.19 93 ALA A O 1
ATOM 750 N N . ILE A 1 94 ? 5.590 -0.324 -1.900 1.00 96.06 94 ILE A N 1
ATOM 751 C CA . ILE A 1 94 ? 5.905 0.087 -0.521 1.00 96.06 94 ILE A CA 1
ATOM 752 C C . ILE A 1 94 ? 5.444 1.513 -0.193 1.00 96.06 94 ILE A C 1
ATOM 754 O O . ILE A 1 94 ? 5.171 1.819 0.965 1.00 96.06 94 ILE A O 1
ATOM 758 N N . TR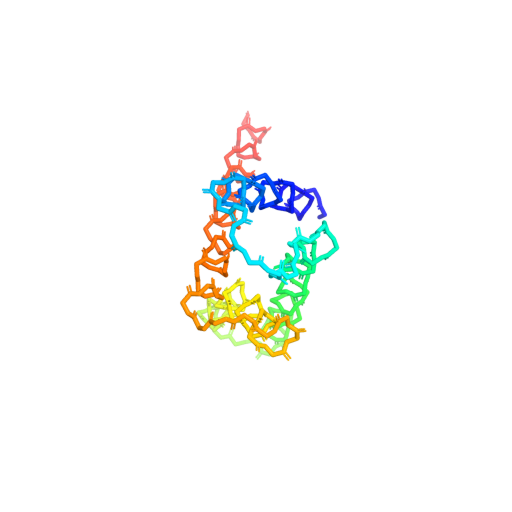P A 1 95 ? 5.304 2.387 -1.193 1.00 95.38 95 TRP A N 1
ATOM 759 C CA . TRP A 1 95 ? 4.825 3.751 -0.963 1.00 95.38 95 TRP A CA 1
ATOM 760 C C . TRP A 1 95 ? 3.351 3.802 -0.595 1.00 95.38 95 TRP A C 1
ATOM 762 O O . TRP A 1 95 ? 2.951 4.694 0.144 1.00 95.38 95 TRP A O 1
ATOM 772 N N . VAL A 1 96 ? 2.551 2.847 -1.064 1.00 95.44 96 VAL A N 1
ATOM 773 C CA . VAL A 1 96 ? 1.107 2.822 -0.822 1.00 95.44 96 VAL A CA 1
ATOM 774 C C . VAL A 1 96 ? 0.769 2.730 0.673 1.00 95.44 96 VAL A C 1
ATOM 776 O O . VAL A 1 96 ? 0.094 3.639 1.161 1.00 95.44 96 VAL A O 1
ATOM 779 N N . PRO A 1 97 ? 1.261 1.741 1.452 1.00 95.12 97 PRO A N 1
ATOM 780 C CA . PRO A 1 97 ? 0.998 1.698 2.888 1.00 95.12 97 PRO A CA 1
ATOM 781 C C . PRO A 1 97 ? 1.637 2.876 3.636 1.00 95.12 97 PRO A C 1
ATOM 783 O O . PRO A 1 97 ? 1.046 3.378 4.587 1.00 95.12 97 PRO A O 1
ATOM 786 N N . LEU A 1 98 ? 2.805 3.369 3.202 1.00 94.50 98 LEU A N 1
ATOM 787 C CA . LEU A 1 98 ? 3.452 4.525 3.834 1.00 94.50 98 LEU A CA 1
ATOM 788 C C . LEU A 1 98 ? 2.606 5.794 3.696 1.00 94.50 98 LEU A C 1
ATOM 790 O O . LEU A 1 98 ? 2.360 6.487 4.682 1.00 94.50 98 LEU A O 1
ATOM 794 N N . VAL A 1 99 ? 2.128 6.086 2.485 1.00 94.75 99 VAL A N 1
ATOM 795 C CA . VAL A 1 99 ? 1.247 7.232 2.234 1.00 94.75 99 VAL A CA 1
ATOM 796 C C . VAL A 1 99 ? -0.076 7.054 2.969 1.00 94.75 99 VAL A C 1
ATOM 798 O O . VAL A 1 99 ? -0.559 8.020 3.555 1.00 94.75 99 VAL A O 1
ATOM 801 N N . ALA A 1 100 ? -0.635 5.842 2.995 1.00 91.88 100 ALA A N 1
ATOM 802 C CA . ALA A 1 100 ? -1.864 5.570 3.731 1.00 91.88 100 ALA A CA 1
ATOM 803 C C . ALA A 1 100 ? -1.728 5.921 5.219 1.00 91.88 100 ALA A C 1
ATOM 805 O O . ALA A 1 100 ? -2.526 6.707 5.727 1.00 91.88 100 ALA A O 1
ATOM 806 N N . ILE A 1 101 ? -0.665 5.448 5.878 1.00 91.62 101 ILE A N 1
ATOM 807 C CA . ILE A 1 101 ? -0.384 5.744 7.290 1.00 91.62 101 ILE A CA 1
ATOM 808 C C . ILE A 1 101 ? -0.212 7.251 7.516 1.00 91.62 101 ILE A C 1
ATOM 810 O O . ILE A 1 101 ? -0.815 7.813 8.429 1.00 91.62 101 ILE A O 1
ATOM 814 N N . VAL A 1 102 ? 0.583 7.929 6.681 1.00 93.44 102 VAL A N 1
ATOM 815 C CA . VAL A 1 102 ? 0.833 9.374 6.823 1.00 93.44 102 VAL A CA 1
ATOM 816 C C . VAL A 1 102 ? -0.463 10.174 6.690 1.00 93.44 102 VAL A C 1
ATOM 818 O O . VAL A 1 102 ? -0.740 11.039 7.520 1.00 93.44 102 VAL A O 1
ATOM 821 N N . ILE A 1 103 ? -1.277 9.883 5.673 1.00 93.06 103 ILE A N 1
ATOM 822 C CA . ILE A 1 103 ? -2.547 10.583 5.455 1.00 93.06 103 ILE A CA 1
ATOM 823 C C . ILE A 1 103 ? -3.545 10.2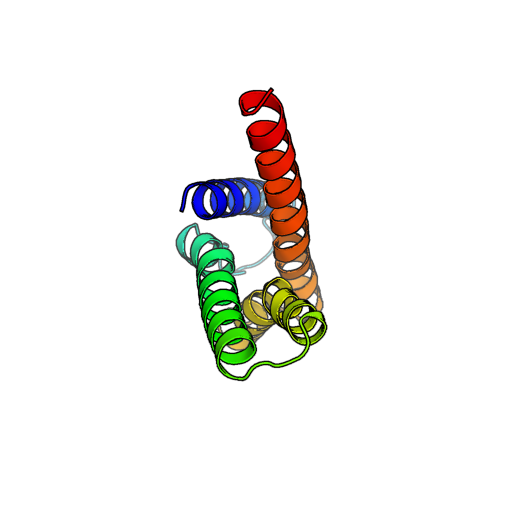68 6.571 1.00 93.06 103 ILE A C 1
ATOM 825 O O . ILE A 1 103 ? -4.247 11.171 7.025 1.00 93.06 103 ILE A O 1
ATOM 829 N N . GLU A 1 104 ? -3.604 9.027 7.047 1.00 88.62 104 GLU A N 1
ATOM 830 C CA . GLU A 1 104 ? -4.480 8.636 8.151 1.00 88.62 104 GLU A CA 1
ATOM 831 C C . GLU A 1 104 ? -4.132 9.395 9.438 1.00 88.62 104 GLU A C 1
ATOM 833 O O . GLU A 1 104 ? -5.013 10.033 10.020 1.00 88.62 104 GLU A O 1
ATOM 838 N N . ILE A 1 105 ? -2.848 9.446 9.810 1.00 90.00 105 ILE A N 1
ATOM 839 C CA . ILE A 1 105 ? -2.357 10.223 10.959 1.00 90.00 105 ILE A CA 1
ATOM 840 C C . ILE A 1 105 ? -2.689 11.711 10.797 1.00 90.00 105 ILE A C 1
ATOM 842 O O . ILE A 1 105 ? -3.231 12.321 11.719 1.00 90.00 105 ILE A O 1
ATOM 846 N N . LEU A 1 106 ? -2.417 12.300 9.627 1.00 89.38 106 LEU A N 1
ATOM 847 C CA . LEU A 1 106 ? -2.725 13.710 9.364 1.00 89.38 106 LEU A CA 1
ATOM 848 C C . LEU A 1 106 ? -4.218 14.009 9.531 1.00 89.38 106 LEU A C 1
ATOM 850 O O . LEU A 1 106 ? -4.581 15.005 10.156 1.00 89.38 106 LEU A O 1
ATOM 854 N N . VAL A 1 107 ? -5.097 13.143 9.020 1.00 88.38 107 VAL A N 1
ATOM 855 C CA . VAL A 1 107 ? -6.546 13.330 9.173 1.00 88.38 107 VAL A CA 1
ATOM 856 C C . VAL A 1 107 ? -6.989 13.178 10.627 1.00 88.38 107 VAL A C 1
ATOM 858 O O . VAL A 1 107 ? -7.856 13.939 11.061 1.00 88.38 107 VAL A O 1
ATOM 861 N N . ILE A 1 108 ? -6.409 12.248 11.389 1.00 88.88 108 ILE A N 1
ATOM 862 C CA . ILE A 1 108 ? -6.697 12.098 12.824 1.00 88.88 108 ILE A CA 1
ATOM 863 C C . ILE A 1 108 ? -6.325 13.380 13.576 1.00 88.88 108 ILE A C 1
ATOM 865 O O . ILE A 1 108 ? -7.158 13.909 14.312 1.00 88.88 108 ILE A O 1
ATOM 869 N N . ILE A 1 109 ? -5.126 13.922 13.336 1.00 88.75 109 ILE A N 1
ATOM 870 C CA . ILE A 1 109 ? -4.652 15.164 13.966 1.00 88.75 109 ILE A CA 1
ATOM 871 C C . ILE A 1 109 ? -5.613 16.318 13.658 1.00 88.75 109 ILE A C 1
ATOM 873 O O . ILE A 1 109 ? -6.107 16.970 14.578 1.00 88.75 109 ILE A O 1
ATOM 877 N N . ILE A 1 110 ? -5.949 16.524 12.381 1.00 87.75 110 ILE A N 1
ATOM 878 C CA . ILE A 1 110 ? -6.859 17.598 11.957 1.00 87.75 110 ILE A CA 1
ATOM 879 C C . ILE A 1 110 ? -8.231 17.451 12.623 1.00 87.75 110 ILE A C 1
ATOM 881 O O . ILE A 1 110 ? -8.780 18.431 13.117 1.00 87.75 110 ILE A O 1
ATOM 885 N N . ARG A 1 111 ? -8.786 16.234 12.683 1.00 84.62 111 ARG A N 1
ATOM 886 C CA . ARG A 1 111 ? -10.083 15.991 13.333 1.00 84.62 111 ARG A CA 1
ATOM 887 C C . ARG A 1 111 ? -10.039 16.258 14.834 1.00 84.62 111 ARG A C 1
ATOM 889 O O . ARG A 1 111 ? -10.962 16.879 15.347 1.00 84.62 111 ARG A O 1
ATOM 896 N N . SER A 1 112 ? -8.976 15.830 15.514 1.00 82.69 112 SER A N 1
ATOM 897 C CA . SER A 1 112 ? -8.830 16.031 16.961 1.00 82.69 112 SER A CA 1
ATOM 898 C C . SER A 1 112 ? -8.702 17.504 17.362 1.00 82.69 112 SER A C 1
ATOM 900 O O . SER A 1 112 ? -9.236 17.889 18.397 1.00 82.69 112 SER A O 1
ATOM 902 N N . GLY A 1 113 ? -8.068 18.338 16.529 1.00 77.00 113 GLY A N 1
ATOM 903 C CA . GLY A 1 113 ? -7.945 19.781 16.775 1.00 77.00 113 GLY A CA 1
ATOM 904 C C . GLY A 1 113 ? -9.200 20.596 16.443 1.00 77.00 113 GLY A C 1
ATOM 905 O O . GLY A 1 113 ? -9.293 21.748 16.839 1.00 77.00 113 GLY A O 1
ATOM 906 N N . ILE A 1 114 ? -10.162 20.023 15.711 1.00 66.75 114 ILE A N 1
ATOM 907 C CA . ILE A 1 114 ? -11.461 20.660 15.420 1.00 66.75 114 ILE A CA 1
ATOM 908 C C . ILE A 1 114 ? -12.494 20.330 16.512 1.00 66.75 114 ILE A C 1
ATOM 910 O O . ILE A 1 114 ? -13.456 21.069 16.694 1.00 66.75 114 ILE A O 1
ATOM 914 N N . SER A 1 115 ? -12.314 19.222 17.240 1.00 58.50 115 SER A N 1
ATOM 915 C CA . SER A 1 115 ? -13.200 18.806 18.338 1.00 58.50 115 SER A CA 1
ATOM 916 C C . SER A 1 115 ? -12.866 19.425 19.705 1.00 58.50 115 SER A C 1
ATOM 918 O O . SER A 1 115 ? -13.513 19.066 20.687 1.00 58.50 115 SER A O 1
ATOM 920 N N . SER A 1 116 ? -11.854 20.296 19.778 1.00 49.66 116 SER A N 1
ATOM 921 C CA . SER A 1 116 ? -11.444 21.056 20.972 1.00 49.66 116 SER A CA 1
ATOM 922 C C . SER A 1 116 ? -11.922 22.499 20.898 1.00 49.66 116 SER A C 1
ATOM 924 O O . SER A 1 116 ? -12.424 23.001 21.924 1.00 49.66 116 SER A O 1
#

Sequence (116 aa):
MLQAIMMSLVLLGIYKLIDHKKPESDDADIDWWVTVSFVLAPMFLVFMIGSMISSAGLAVELFLLAYSLYFFIPFLYLIGLMDYSVKKSFKYAIWVPLVAIVIEILVIIIRSGISS

Foldseek 3Di:
DVLLVQLLVVLVVVQCVVCVVDVPDPQDRCDSVLSSCLRVVLVVQLVVVCVVCVVVVHDCVVSVVSLCCSQVVQLCCCCPVRVDDNVVSNVSSVVRSVSSVVSVVVVVVVVVVVVD

Organism: NCBI:txid523701

Secondary structure (DSSP, 8-state):
-HHHHHHHHHHHHHHHHHHTT---S------HHHHHHHHHHHHHHHHHHHHHHHHTT--THHHHHHTTHHHHHHHHHHHHHS---HHHHHHHHTHHHHHHHHHHHHHHHHHHHH--